Protein AF-A0A3B9UUG9-F1 (afdb_monomer_lite)

Radius of gyration: 19.96 Å; chains: 1; bounding box: 44×28×59 Å

Structure (mmCIF, N/CA/C/O backbone):
data_AF-A0A3B9UUG9-F1
#
_entry.id   AF-A0A3B9UUG9-F1
#
loop_
_atom_site.group_PDB
_atom_site.id
_atom_site.type_symbol
_atom_site.label_atom_id
_atom_site.label_alt_id
_atom_site.label_comp_id
_atom_site.label_asym_id
_atom_site.label_entity_id
_atom_site.label_seq_id
_atom_site.pdbx_PDB_ins_code
_atom_site.Cartn_x
_atom_site.Cartn_y
_atom_site.Cartn_z
_atom_site.occupancy
_atom_site.B_iso_or_equiv
_atom_site.auth_seq_id
_atom_site.auth_comp_id
_atom_site.auth_asym_id
_atom_site.auth_atom_id
_atom_site.pdbx_PDB_model_num
ATOM 1 N N . LEU A 1 1 ? -27.045 14.792 14.136 1.00 41.88 1 LEU A N 1
ATOM 2 C CA . LEU A 1 1 ? -25.857 14.839 15.018 1.00 41.88 1 LEU A CA 1
ATOM 3 C C . LEU A 1 1 ? -25.460 13.405 15.363 1.00 41.88 1 LEU A C 1
ATOM 5 O O . LEU A 1 1 ? -26.184 12.769 16.111 1.00 41.88 1 LEU A O 1
ATOM 9 N N . LYS A 1 2 ? -24.392 12.855 14.762 1.00 49.00 2 LYS A N 1
ATOM 10 C CA . LYS A 1 2 ? -23.840 11.553 15.185 1.00 49.00 2 LYS A CA 1
ATOM 11 C C . LYS A 1 2 ? -23.246 11.748 16.586 1.00 49.00 2 LYS A C 1
ATOM 13 O O . LYS A 1 2 ? -22.363 12.587 16.747 1.00 49.00 2 LYS A O 1
ATOM 18 N N . GLU A 1 3 ? -23.767 11.047 17.589 1.00 55.72 3 GLU A N 1
ATOM 19 C CA . GLU A 1 3 ? -23.245 11.094 18.959 1.00 55.72 3 GLU A CA 1
ATOM 20 C C . GLU A 1 3 ? -21.743 10.771 18.965 1.00 55.72 3 GLU A C 1
ATOM 22 O O . GLU A 1 3 ? -21.331 9.708 18.498 1.00 55.72 3 GLU A O 1
ATOM 27 N N . LYS A 1 4 ? -20.915 11.675 19.506 1.00 68.69 4 LYS A N 1
ATOM 28 C CA . LYS A 1 4 ? -19.485 11.428 19.746 1.00 68.69 4 LYS A CA 1
ATOM 29 C C . LYS A 1 4 ? -19.323 10.508 20.959 1.00 68.69 4 LYS A C 1
ATOM 31 O O . LYS A 1 4 ? -18.970 10.958 22.047 1.00 68.69 4 LYS A O 1
ATOM 36 N N . LYS A 1 5 ? -19.643 9.224 20.792 1.00 78.88 5 LYS A N 1
ATOM 37 C CA . LYS A 1 5 ? -19.400 8.214 21.828 1.00 78.88 5 LYS A CA 1
ATOM 38 C C . LYS A 1 5 ? -17.893 8.101 22.059 1.00 78.88 5 LYS A C 1
ATOM 40 O O . LYS A 1 5 ? -17.133 7.987 21.104 1.00 78.88 5 LYS A O 1
ATOM 45 N N . LYS A 1 6 ? -17.475 8.153 23.325 1.00 84.62 6 LYS A N 1
ATOM 46 C CA . LYS A 1 6 ? -16.060 8.056 23.724 1.00 84.62 6 LYS A CA 1
ATOM 47 C C . LYS A 1 6 ? -15.577 6.619 23.872 1.00 84.62 6 LYS A C 1
ATOM 49 O O . LYS A 1 6 ? -14.384 6.364 23.823 1.00 84.62 6 LYS A O 1
ATOM 54 N N . TYR A 1 7 ? -16.502 5.688 24.063 1.00 89.00 7 TYR A N 1
ATOM 55 C CA . TYR A 1 7 ? -16.217 4.272 24.228 1.00 89.00 7 TYR A CA 1
ATOM 56 C C . TYR A 1 7 ? -17.347 3.426 23.638 1.00 89.00 7 TYR A C 1
ATOM 58 O O . TYR A 1 7 ? -18.478 3.898 23.471 1.00 89.00 7 TYR A O 1
ATOM 66 N N . HIS A 1 8 ? -17.045 2.165 23.351 1.00 89.00 8 HIS A N 1
ATOM 67 C CA . HIS A 1 8 ? -18.001 1.146 22.940 1.00 89.00 8 HIS A CA 1
ATOM 68 C C . HIS A 1 8 ? -17.882 -0.072 23.859 1.00 89.00 8 HIS A C 1
ATOM 70 O O . HIS A 1 8 ? -16.777 -0.534 24.129 1.00 89.00 8 HIS A O 1
ATOM 76 N N . LYS A 1 9 ? -19.018 -0.587 24.341 1.00 91.25 9 LYS A N 1
ATOM 77 C CA . LYS A 1 9 ? -19.055 -1.822 25.130 1.00 91.25 9 LYS A CA 1
ATOM 78 C C . LYS A 1 9 ? -19.176 -3.018 24.188 1.00 91.25 9 LYS A C 1
ATOM 80 O O . LYS A 1 9 ? -20.162 -3.127 23.461 1.00 91.25 9 LYS A O 1
ATOM 85 N N . LEU A 1 10 ? -18.186 -3.898 24.216 1.00 90.38 10 LEU A N 1
ATOM 86 C CA . LEU A 1 10 ? -18.142 -5.141 23.460 1.00 90.38 10 LEU A CA 1
ATOM 87 C C . LEU A 1 10 ? -19.160 -6.158 23.997 1.00 90.38 10 LEU A C 1
ATOM 89 O O . LEU A 1 10 ? -19.612 -6.088 25.142 1.00 90.38 10 LEU A O 1
ATOM 93 N N . LYS A 1 11 ? -19.516 -7.145 23.162 1.00 89.06 11 LYS A N 1
ATOM 94 C CA . LYS A 1 11 ? -20.487 -8.201 23.515 1.00 89.06 11 LYS A CA 1
ATOM 95 C C . LYS A 1 11 ? -20.049 -9.040 24.720 1.00 89.06 11 LYS A C 1
ATOM 97 O O . LYS A 1 11 ? -20.902 -9.533 25.448 1.00 89.06 11 LYS A O 1
ATOM 102 N N . ASN A 1 12 ? -18.742 -9.190 24.923 1.00 90.56 12 ASN A N 1
ATOM 103 C CA . ASN A 1 12 ? -18.156 -9.896 26.062 1.00 90.56 12 ASN A CA 1
ATOM 104 C C . ASN A 1 12 ? -18.151 -9.062 27.361 1.00 90.56 12 ASN A C 1
ATOM 106 O O . ASN A 1 12 ? -17.823 -9.595 28.413 1.00 90.56 12 ASN A O 1
ATOM 110 N N . GLY A 1 13 ? -18.548 -7.785 27.308 1.00 91.00 13 GLY A N 1
ATOM 111 C CA . GLY A 1 13 ? -18.618 -6.892 28.463 1.00 91.00 13 GLY A CA 1
ATOM 112 C C . GLY A 1 13 ? -17.475 -5.883 28.567 1.00 91.00 13 GLY A C 1
ATOM 113 O O . GLY A 1 13 ? -17.634 -4.913 29.310 1.00 91.00 13 GLY A O 1
ATOM 114 N N . ASP A 1 14 ? -16.399 -6.066 27.799 1.00 92.31 14 ASP A N 1
ATOM 115 C CA . ASP A 1 14 ? -15.235 -5.178 27.795 1.00 92.31 14 ASP A CA 1
ATOM 116 C C . ASP A 1 14 ? -15.550 -3.825 27.149 1.00 92.31 14 ASP A C 1
ATOM 118 O O . ASP A 1 14 ? -16.520 -3.673 26.401 1.00 92.31 14 ASP A O 1
ATOM 122 N N . PHE A 1 15 ? -14.717 -2.824 27.420 1.00 89.62 15 PHE A N 1
ATOM 123 C CA . PHE A 1 15 ? -14.860 -1.480 26.870 1.00 89.62 15 PHE A CA 1
ATOM 124 C C . PHE A 1 15 ? -13.680 -1.148 25.963 1.00 89.62 15 PHE A C 1
ATOM 126 O O . PHE A 1 15 ? -12.531 -1.316 26.352 1.00 89.62 15 PHE A O 1
ATOM 133 N N . VAL A 1 16 ? -13.978 -0.622 24.777 1.00 86.50 16 VAL A N 1
ATOM 134 C CA . VAL A 1 16 ? -12.987 -0.086 23.837 1.00 86.50 16 VAL A CA 1
ATOM 135 C C . VAL A 1 16 ? -13.124 1.426 23.806 1.00 86.50 16 VAL A C 1
ATOM 137 O O . VAL A 1 16 ? -14.224 1.938 23.576 1.00 86.50 16 VAL A O 1
ATOM 140 N N . SER A 1 17 ? -12.028 2.149 24.031 1.00 88.38 17 SER A N 1
ATOM 141 C CA . SER A 1 17 ? -12.011 3.601 23.882 1.00 88.38 17 SER A CA 1
ATOM 142 C C . SER A 1 17 ? -11.986 3.971 22.400 1.00 88.38 17 SER A C 1
ATOM 144 O O . SER A 1 17 ? -11.117 3.552 21.643 1.00 88.38 17 SER A O 1
ATOM 146 N N . LEU A 1 18 ? -12.942 4.796 21.978 1.00 85.81 18 LEU A N 1
ATOM 147 C CA . LEU A 1 18 ? -13.015 5.317 20.611 1.00 85.81 18 LEU A CA 1
ATOM 148 C C . LEU A 1 18 ? -12.105 6.540 20.407 1.00 85.81 18 LEU A C 1
ATOM 150 O O . LEU A 1 18 ? -12.000 7.078 19.304 1.00 85.81 18 LEU A O 1
ATOM 154 N N . GLU A 1 19 ? -11.466 7.014 21.479 1.00 85.50 19 GLU A N 1
ATOM 155 C CA . GLU A 1 19 ? -10.566 8.164 21.443 1.00 85.50 19 GLU A CA 1
ATOM 156 C C . GLU A 1 19 ? -9.097 7.769 21.221 1.00 85.50 19 GLU A C 1
ATOM 158 O O . GLU A 1 19 ? -8.297 8.655 20.896 1.00 85.50 19 GLU A O 1
ATOM 163 N N . GLU A 1 20 ? -8.777 6.472 21.326 1.00 84.00 20 GLU A N 1
ATOM 16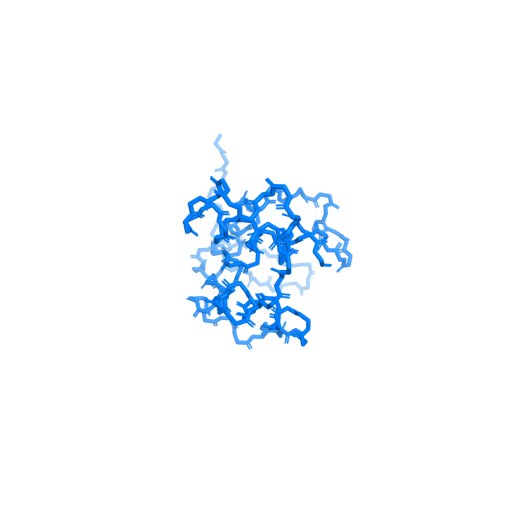4 C CA . GLU A 1 20 ? -7.442 5.902 21.111 1.00 84.00 20 GLU A CA 1
ATOM 165 C C . GLU A 1 20 ? -6.876 6.260 19.734 1.00 84.00 20 GLU A C 1
ATOM 167 O O . GLU A 1 20 ? -7.573 6.272 18.712 1.00 84.00 20 GLU A O 1
ATOM 172 N N . LYS A 1 21 ? -5.583 6.593 19.712 1.00 83.19 21 LYS A N 1
ATOM 173 C CA . LYS A 1 21 ? -4.897 7.055 18.501 1.00 83.19 21 LYS A CA 1
ATOM 174 C C . LYS A 1 21 ? -4.741 5.909 17.506 1.00 83.19 21 LYS A C 1
ATOM 176 O O . LYS A 1 21 ? -4.905 6.102 16.308 1.00 83.19 21 LYS A O 1
ATOM 181 N N . GLU A 1 22 ? -4.478 4.720 18.019 1.00 82.31 22 GLU A N 1
ATOM 182 C CA . GLU A 1 22 ? -4.312 3.470 17.295 1.00 82.31 22 GLU A CA 1
ATOM 183 C C . GLU A 1 22 ? -5.587 3.139 16.516 1.00 82.31 22 GLU A C 1
ATOM 185 O O . GLU A 1 22 ? -5.532 2.902 15.310 1.00 82.31 22 GLU A O 1
ATOM 190 N N . LEU A 1 23 ? -6.752 3.237 17.167 1.00 84.50 23 LEU A N 1
ATOM 191 C CA . LEU A 1 23 ? -8.040 3.000 16.519 1.00 84.50 23 LEU A CA 1
ATOM 192 C C . LEU A 1 23 ? -8.338 4.039 15.429 1.00 84.50 23 LEU A C 1
ATOM 194 O O . LEU A 1 23 ? -8.828 3.687 14.356 1.00 84.50 23 LEU A O 1
ATOM 198 N N . LYS A 1 24 ? -8.005 5.314 15.667 1.00 85.94 24 LYS A N 1
ATOM 199 C CA . LYS A 1 24 ? -8.137 6.371 14.649 1.00 85.94 24 LYS A CA 1
ATOM 200 C C . LYS A 1 24 ? -7.221 6.133 13.449 1.00 85.94 24 LYS A C 1
ATOM 202 O O . LYS A 1 24 ? -7.636 6.381 12.317 1.00 85.94 24 LYS A O 1
ATOM 207 N N . ASN A 1 25 ? -6.006 5.639 13.676 1.00 85.75 25 ASN A N 1
ATOM 208 C CA . ASN A 1 25 ? -5.084 5.282 12.600 1.00 85.75 25 ASN A CA 1
ATOM 209 C C . ASN A 1 25 ? -5.653 4.139 11.750 1.00 85.75 25 ASN A C 1
ATOM 211 O O . ASN A 1 25 ? -5.694 4.257 10.529 1.00 85.75 25 ASN A O 1
ATOM 215 N N . VAL A 1 26 ? -6.166 3.075 12.380 1.00 87.06 26 VAL A N 1
ATOM 216 C CA . VAL A 1 26 ? -6.813 1.960 11.664 1.00 87.06 26 VAL A CA 1
ATOM 217 C C . VAL A 1 26 ? -8.025 2.441 10.864 1.00 87.06 26 VAL A C 1
ATOM 219 O O . VAL A 1 26 ? -8.154 2.091 9.694 1.00 87.06 26 VAL A O 1
ATOM 222 N N . ALA A 1 27 ? -8.876 3.291 11.447 1.00 88.75 27 ALA A N 1
ATOM 223 C CA . ALA A 1 27 ? -10.009 3.883 10.734 1.00 88.75 27 ALA A CA 1
ATOM 224 C C . ALA A 1 27 ? -9.557 4.684 9.500 1.00 88.75 27 ALA A C 1
ATOM 226 O O . ALA A 1 27 ? -10.136 4.547 8.429 1.00 88.75 27 ALA A O 1
ATOM 227 N N . SER A 1 28 ? -8.468 5.446 9.624 1.00 89.56 28 SER A N 1
ATOM 228 C CA . SER A 1 28 ? -7.924 6.246 8.520 1.00 89.56 28 SER A CA 1
ATOM 229 C C . SER A 1 28 ? -7.374 5.374 7.385 1.00 89.56 28 SER A C 1
ATOM 231 O O . SER A 1 28 ? -7.511 5.730 6.217 1.00 89.56 28 SER A O 1
ATOM 233 N N . ILE A 1 29 ? -6.785 4.218 7.715 1.00 90.88 29 ILE A N 1
ATOM 234 C CA . ILE A 1 29 ? -6.336 3.218 6.734 1.00 90.88 29 ILE A CA 1
ATOM 235 C C . ILE A 1 29 ? -7.538 2.600 6.009 1.00 90.88 29 ILE A C 1
ATOM 237 O O . ILE A 1 29 ? -7.510 2.478 4.787 1.00 90.88 29 ILE A O 1
ATOM 241 N N . ILE A 1 30 ? -8.593 2.229 6.743 1.00 92.31 30 ILE A N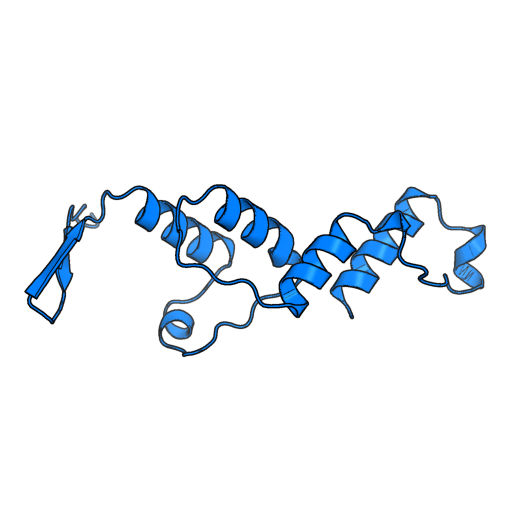 1
ATOM 242 C CA . ILE A 1 30 ? -9.836 1.681 6.172 1.00 92.31 30 ILE A CA 1
ATOM 243 C C . ILE A 1 30 ? -10.461 2.683 5.195 1.00 92.31 30 ILE A C 1
ATOM 245 O O . ILE A 1 30 ? -10.790 2.302 4.070 1.00 92.31 30 ILE A O 1
ATOM 249 N N . ASP A 1 31 ? -10.549 3.953 5.598 1.00 92.25 31 ASP A N 1
ATOM 250 C CA . ASP A 1 31 ? -11.095 5.036 4.780 1.00 92.25 31 ASP A CA 1
ATOM 251 C C . ASP A 1 31 ? -10.240 5.289 3.525 1.00 92.25 31 ASP A C 1
ATOM 253 O O . ASP A 1 31 ? -10.775 5.387 2.422 1.00 92.25 31 ASP A O 1
ATOM 257 N N . TYR A 1 32 ? -8.909 5.358 3.658 1.00 92.44 32 TYR A N 1
ATOM 258 C CA . TYR A 1 32 ? -8.001 5.578 2.522 1.00 92.44 32 TYR A CA 1
ATOM 259 C C . TYR A 1 32 ? -8.073 4.452 1.483 1.00 92.44 32 TYR A C 1
ATOM 261 O O . TYR A 1 32 ? -8.001 4.700 0.280 1.00 92.44 32 TYR A O 1
ATOM 269 N N . LEU A 1 33 ? -8.204 3.210 1.948 1.00 93.31 33 LEU A N 1
ATOM 270 C CA . LEU A 1 33 ? -8.262 2.027 1.092 1.00 93.31 33 LEU A CA 1
ATOM 271 C C . LEU A 1 33 ? -9.660 1.767 0.508 1.00 93.31 33 LEU A C 1
ATOM 273 O O . LEU A 1 33 ? -9.819 0.782 -0.214 1.00 93.31 33 LEU A O 1
ATOM 277 N N . ASP A 1 34 ? -10.646 2.619 0.816 1.00 93.19 34 ASP A N 1
ATOM 278 C CA . ASP A 1 34 ? -12.057 2.466 0.433 1.00 93.19 34 ASP A CA 1
ATOM 279 C C . ASP A 1 34 ? -12.606 1.067 0.779 1.00 93.19 34 ASP A C 1
ATOM 281 O O . ASP A 1 34 ? -13.315 0.414 0.005 1.00 93.19 34 ASP A O 1
ATOM 285 N N . ILE A 1 35 ? -12.226 0.557 1.956 1.00 94.69 35 ILE A N 1
ATOM 286 C CA . ILE A 1 35 ? -12.679 -0.751 2.429 1.00 94.69 35 ILE A CA 1
ATOM 287 C C . ILE A 1 35 ? -14.114 -0.607 2.928 1.00 94.69 35 ILE A C 1
ATOM 289 O O . ILE A 1 35 ? -14.391 0.051 3.927 1.00 94.69 35 ILE A O 1
ATOM 293 N N . LYS A 1 36 ? -15.044 -1.288 2.259 1.00 92.69 36 LYS A N 1
ATOM 294 C CA . LYS A 1 36 ? -16.461 -1.266 2.636 1.00 92.69 36 LYS A CA 1
ATOM 295 C C . LYS A 1 36 ? -16.699 -2.076 3.908 1.00 92.69 36 LYS A C 1
ATOM 297 O O . LYS A 1 36 ? -16.124 -3.150 4.071 1.00 92.69 36 LYS A O 1
ATOM 302 N N . ASP A 1 37 ? -17.690 -1.682 4.708 1.00 90.81 37 ASP A N 1
ATOM 303 C CA . ASP A 1 37 ? -18.129 -2.432 5.902 1.00 90.81 37 ASP A CA 1
ATOM 304 C C . ASP A 1 37 ? -18.415 -3.917 5.606 1.00 90.81 37 ASP A C 1
ATOM 306 O O . ASP A 1 37 ? -18.097 -4.812 6.387 1.00 90.81 37 ASP A O 1
ATOM 310 N N . SER A 1 38 ? -18.975 -4.206 4.426 1.00 91.81 38 SER A N 1
ATOM 311 C CA . SER A 1 38 ? -19.229 -5.581 3.966 1.00 91.81 38 SER A CA 1
ATOM 312 C C . SER A 1 38 ? -17.960 -6.431 3.785 1.00 91.81 38 SER A C 1
ATOM 314 O O . SER A 1 38 ? -18.035 -7.656 3.852 1.00 91.81 38 SER A O 1
ATOM 316 N N . GLN A 1 39 ? -16.803 -5.805 3.552 1.00 93.31 39 GLN A N 1
ATOM 317 C CA . GLN A 1 39 ? -15.507 -6.473 3.422 1.00 93.31 39 GLN A CA 1
ATOM 318 C C . GLN A 1 39 ? -14.854 -6.715 4.784 1.00 93.31 39 GLN A C 1
ATOM 320 O O . GLN A 1 39 ? -14.175 -7.724 4.925 1.00 93.31 39 GLN A O 1
ATOM 325 N N . LEU A 1 40 ? -15.106 -5.867 5.789 1.00 90.44 40 LEU A N 1
ATOM 326 C CA . LEU A 1 40 ? -14.575 -6.042 7.151 1.00 90.44 40 LEU A CA 1
ATOM 327 C C . LEU A 1 40 ? -15.094 -7.312 7.841 1.00 90.44 40 LEU A C 1
ATOM 329 O O . LEU A 1 40 ? -14.443 -7.840 8.733 1.00 90.44 40 LEU A O 1
ATOM 333 N N . ASN A 1 41 ? -16.255 -7.819 7.416 1.00 89.94 41 ASN A N 1
ATOM 334 C CA . ASN A 1 41 ? -16.813 -9.080 7.915 1.00 89.94 41 ASN A CA 1
ATOM 335 C C . ASN A 1 41 ? -16.220 -10.325 7.231 1.00 89.94 41 ASN A C 1
ATOM 337 O O . ASN A 1 41 ? -16.602 -11.445 7.570 1.00 89.94 41 ASN A O 1
ATOM 341 N N . LYS A 1 42 ? -15.348 -10.155 6.231 1.00 92.69 42 LYS A N 1
ATOM 342 C CA . LYS A 1 42 ? -14.683 -11.266 5.546 1.00 92.69 42 LYS A CA 1
ATOM 343 C C . LYS A 1 42 ? -13.385 -11.610 6.259 1.00 92.69 42 LYS A C 1
ATOM 345 O O . LYS A 1 42 ? -12.726 -10.742 6.814 1.00 92.69 42 LYS A O 1
ATOM 350 N N . GLU A 1 43 ? -12.989 -12.873 6.156 1.00 92.44 43 GLU A N 1
ATOM 351 C CA . GLU A 1 43 ? -11.697 -13.346 6.663 1.00 92.44 43 GLU A CA 1
ATOM 352 C C . GLU A 1 43 ? -10.518 -12.636 5.981 1.00 92.44 43 GLU A C 1
ATOM 354 O O . GLU A 1 43 ? -9.526 -12.319 6.626 1.00 92.44 43 GLU A O 1
ATOM 359 N N . ASN A 1 44 ? -10.649 -12.343 4.682 1.00 92.56 44 ASN A N 1
ATOM 360 C CA . ASN A 1 44 ? -9.603 -11.718 3.881 1.00 92.56 44 ASN A CA 1
ATOM 361 C C . ASN A 1 44 ? -10.138 -10.515 3.095 1.00 92.56 44 ASN A C 1
ATOM 363 O O . ASN A 1 44 ? -11.221 -10.565 2.500 1.00 92.56 44 ASN A O 1
ATOM 367 N N . ILE A 1 45 ? -9.328 -9.456 3.031 1.00 93.38 45 ILE A N 1
ATOM 368 C CA . ILE A 1 45 ? -9.576 -8.262 2.219 1.00 93.38 45 ILE A CA 1
ATOM 369 C C . ILE A 1 45 ? -8.540 -8.230 1.098 1.00 93.38 45 ILE A C 1
ATOM 371 O O . ILE A 1 45 ? -7.337 -8.196 1.344 1.00 93.38 45 ILE A O 1
ATOM 375 N N . ILE A 1 46 ? -9.016 -8.242 -0.146 1.00 92.25 46 ILE A N 1
ATOM 376 C CA . ILE A 1 46 ? -8.160 -8.145 -1.330 1.00 92.25 46 ILE A CA 1
ATOM 377 C C . ILE A 1 46 ? -7.959 -6.667 -1.655 1.00 92.25 46 ILE A C 1
ATOM 379 O O . ILE A 1 46 ? -8.931 -5.936 -1.848 1.00 92.25 46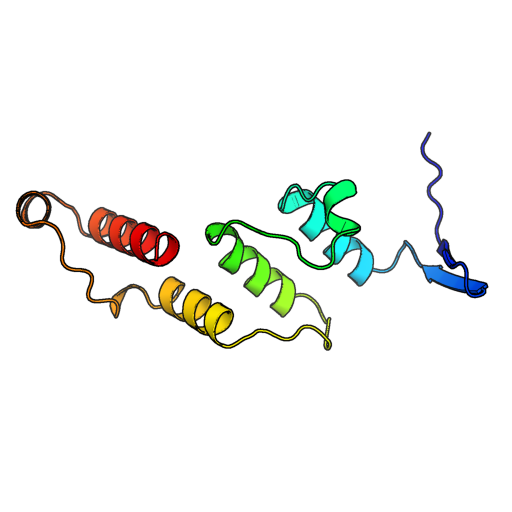 ILE A O 1
ATOM 383 N N . LEU A 1 47 ? -6.697 -6.250 -1.732 1.00 92.12 47 LEU A N 1
ATOM 384 C CA . LEU A 1 47 ? -6.290 -4.880 -2.024 1.00 92.12 47 LEU A CA 1
ATOM 385 C C . LEU A 1 47 ? -5.378 -4.848 -3.248 1.00 92.12 47 LEU A C 1
ATOM 387 O O . LEU A 1 47 ? -4.604 -5.773 -3.497 1.00 92.12 47 LEU A O 1
ATOM 391 N N . SER A 1 48 ? -5.434 -3.749 -3.992 1.00 91.56 48 SER A N 1
ATOM 392 C CA . SER A 1 48 ? -4.525 -3.513 -5.109 1.00 91.56 48 SER A CA 1
ATOM 393 C C . SER A 1 48 ? -3.086 -3.311 -4.624 1.00 91.56 48 SER A C 1
ATOM 395 O O . SER A 1 48 ? -2.841 -2.545 -3.690 1.00 91.56 48 SER A O 1
ATOM 397 N N . LYS A 1 49 ? -2.116 -3.936 -5.306 1.00 90.06 49 LYS A N 1
ATOM 398 C CA . LYS A 1 49 ? -0.686 -3.917 -4.937 1.00 90.06 49 LYS A CA 1
ATOM 399 C C . LYS A 1 49 ? -0.080 -2.512 -4.829 1.00 90.06 49 LYS A C 1
ATOM 401 O O . LYS A 1 49 ? 0.840 -2.317 -4.044 1.00 90.06 49 LYS A O 1
ATOM 406 N N . TYR A 1 50 ? -0.601 -1.517 -5.552 1.00 88.88 50 TYR A N 1
ATOM 407 C CA . TYR A 1 50 ? -0.097 -0.139 -5.465 1.00 88.88 50 TYR A CA 1
ATOM 408 C C . TYR A 1 50 ? -0.273 0.487 -4.068 1.00 88.88 50 TYR A C 1
ATOM 410 O O . TYR A 1 50 ? 0.456 1.411 -3.722 1.00 88.88 50 TYR A O 1
ATOM 418 N N . ASN A 1 51 ? -1.183 -0.042 -3.239 1.00 92.44 51 ASN A N 1
ATOM 419 C CA . ASN A 1 51 ? -1.365 0.387 -1.849 1.00 92.44 51 ASN A CA 1
ATOM 420 C C . ASN A 1 51 ? -0.268 -0.134 -0.904 1.00 92.44 51 ASN A C 1
ATOM 422 O O . ASN A 1 51 ? -0.242 0.245 0.266 1.00 92.44 51 ASN A O 1
ATOM 426 N N . ALA A 1 52 ? 0.631 -1.006 -1.374 1.00 91.56 52 ALA A N 1
ATOM 427 C CA . ALA A 1 52 ? 1.620 -1.665 -0.525 1.00 91.56 52 ALA A CA 1
ATOM 428 C C . ALA A 1 52 ? 2.549 -0.669 0.184 1.00 91.56 52 ALA A C 1
ATOM 430 O O . ALA A 1 52 ? 2.781 -0.816 1.381 1.00 91.56 52 ALA A O 1
ATOM 431 N N . LEU A 1 53 ? 3.035 0.369 -0.511 1.00 90.69 53 LEU A N 1
ATOM 432 C CA . LEU A 1 53 ? 3.892 1.392 0.105 1.00 90.69 53 LEU A CA 1
ATOM 433 C C . LEU A 1 53 ? 3.164 2.167 1.203 1.00 90.69 53 LEU A C 1
ATOM 435 O O . LEU A 1 53 ? 3.705 2.320 2.294 1.00 90.69 53 LEU A O 1
ATOM 439 N N . TYR A 1 54 ? 1.929 2.595 0.931 1.00 91.94 54 TYR A N 1
ATOM 440 C CA . TYR A 1 54 ? 1.098 3.282 1.918 1.00 91.94 54 TYR A CA 1
ATOM 441 C C . TYR A 1 54 ? 0.905 2.416 3.169 1.00 91.94 54 TYR A C 1
ATOM 443 O O . TYR A 1 54 ? 1.087 2.890 4.290 1.00 91.94 54 TYR A O 1
ATOM 451 N N . LEU A 1 55 ? 0.592 1.131 2.988 1.00 92.06 55 LEU A N 1
ATOM 452 C CA . LEU A 1 55 ? 0.461 0.185 4.092 1.00 92.06 55 LEU A CA 1
ATOM 453 C C . LEU A 1 55 ? 1.778 -0.001 4.856 1.00 92.06 55 LEU A C 1
ATOM 455 O O . LEU A 1 55 ? 1.764 0.043 6.081 1.00 92.06 55 LEU A O 1
ATOM 459 N N . ASP A 1 56 ? 2.914 -0.168 4.171 1.00 91.81 56 ASP A N 1
ATOM 460 C CA . ASP A 1 56 ? 4.228 -0.319 4.818 1.00 91.81 56 ASP A CA 1
ATOM 461 C C . ASP A 1 56 ? 4.596 0.907 5.664 1.00 91.81 56 ASP A C 1
ATOM 463 O O . ASP A 1 56 ? 5.106 0.756 6.773 1.00 91.81 56 ASP A O 1
ATOM 467 N N . GLU A 1 57 ? 4.314 2.114 5.171 1.00 90.44 57 GLU A N 1
ATOM 468 C CA . GLU A 1 57 ? 4.544 3.357 5.911 1.00 90.44 57 GLU A CA 1
ATOM 469 C C . GLU A 1 57 ? 3.633 3.472 7.133 1.00 90.44 57 GLU A C 1
ATOM 471 O O . GLU A 1 57 ? 4.121 3.740 8.231 1.00 90.44 57 GLU A O 1
ATOM 476 N N . ASN A 1 58 ? 2.333 3.206 6.975 1.00 89.56 58 ASN A N 1
ATOM 477 C CA . ASN A 1 58 ? 1.385 3.259 8.086 1.00 89.56 58 ASN A CA 1
ATOM 478 C C . ASN A 1 58 ? 1.704 2.213 9.153 1.00 89.56 58 ASN A C 1
ATOM 480 O O . ASN A 1 58 ? 1.691 2.544 10.333 1.00 89.56 58 ASN A O 1
ATOM 484 N N . ILE A 1 59 ? 2.055 0.984 8.761 1.00 87.44 59 ILE A N 1
ATOM 485 C CA . ILE A 1 59 ? 2.449 -0.075 9.699 1.00 87.44 59 ILE A CA 1
ATOM 486 C C . ILE A 1 59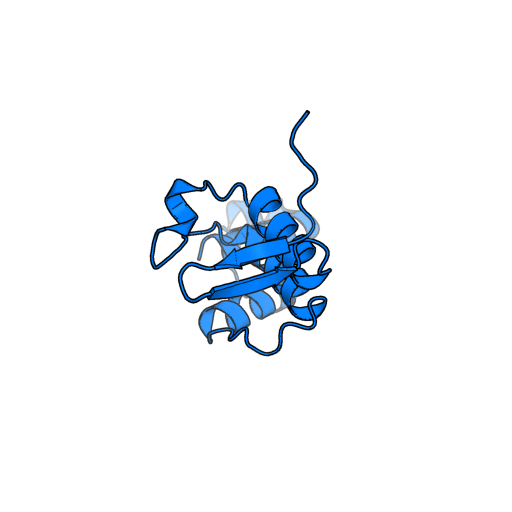 ? 3.689 0.353 10.488 1.00 87.44 59 ILE A C 1
ATOM 488 O O . ILE A 1 59 ? 3.704 0.218 11.705 1.00 87.44 59 ILE A O 1
ATOM 492 N N . LYS A 1 60 ? 4.706 0.920 9.826 1.00 86.31 60 LYS A N 1
ATOM 493 C CA . LYS A 1 60 ? 5.931 1.401 10.491 1.00 86.31 60 LYS A CA 1
ATOM 494 C C . LYS A 1 60 ? 5.701 2.575 11.436 1.00 86.31 60 LYS A C 1
ATOM 496 O O . LYS A 1 60 ? 6.421 2.704 12.418 1.00 86.31 60 LYS A O 1
ATOM 501 N N . GLN A 1 61 ? 4.764 3.459 11.102 1.00 83.94 61 GLN A N 1
ATOM 502 C CA . GLN A 1 61 ? 4.412 4.615 11.931 1.00 83.94 61 GLN A CA 1
ATOM 503 C C . GLN A 1 61 ? 3.436 4.253 13.051 1.00 83.94 61 GLN A C 1
ATOM 505 O O . GLN A 1 61 ? 3.339 4.961 14.055 1.00 83.94 61 GLN A O 1
ATOM 510 N N . SER A 1 62 ? 2.687 3.170 12.873 1.00 74.00 62 SER A N 1
ATOM 511 C CA . SER A 1 62 ? 1.818 2.624 13.894 1.00 74.00 62 SER A CA 1
ATOM 512 C C . SER A 1 62 ? 2.662 1.862 14.917 1.00 74.00 62 SER A C 1
ATOM 514 O O . SER A 1 62 ? 3.461 1.007 14.553 1.00 74.00 62 SER A O 1
ATOM 516 N N . ASN A 1 63 ? 2.464 2.118 16.210 1.00 71.06 63 ASN A N 1
ATOM 517 C CA . ASN A 1 63 ? 3.052 1.297 17.278 1.00 71.06 63 ASN A CA 1
ATOM 518 C C . ASN A 1 63 ? 2.284 -0.033 17.445 1.00 71.06 63 ASN A C 1
ATOM 520 O O . ASN A 1 63 ? 2.052 -0.493 18.559 1.00 71.06 63 ASN A O 1
ATOM 524 N N . ILE A 1 64 ? 1.812 -0.621 16.344 1.00 73.25 64 ILE A N 1
ATOM 525 C CA . ILE A 1 64 ? 1.025 -1.850 16.364 1.00 73.25 64 ILE A CA 1
ATOM 526 C C . ILE A 1 64 ? 1.996 -3.029 16.273 1.00 73.25 64 ILE A C 1
ATOM 528 O O . ILE A 1 64 ? 2.414 -3.428 15.189 1.00 73.25 64 ILE A O 1
ATOM 532 N N . GLU A 1 65 ? 2.359 -3.588 17.425 1.00 71.06 65 GLU A N 1
ATOM 533 C CA . GLU A 1 65 ? 3.368 -4.656 17.522 1.00 71.06 65 GLU A CA 1
ATOM 534 C C . GLU A 1 65 ? 2.916 -5.996 16.916 1.00 71.06 65 GLU A C 1
ATOM 536 O O . GLU A 1 65 ? 3.746 -6.834 16.576 1.00 71.06 65 GLU A O 1
ATOM 541 N N . PHE A 1 66 ? 1.609 -6.203 16.745 1.00 79.56 66 PHE A N 1
ATOM 542 C CA . PHE A 1 66 ? 1.023 -7.488 16.348 1.00 79.56 66 PHE A CA 1
ATOM 543 C C . PHE A 1 66 ? 0.792 -7.656 14.834 1.00 7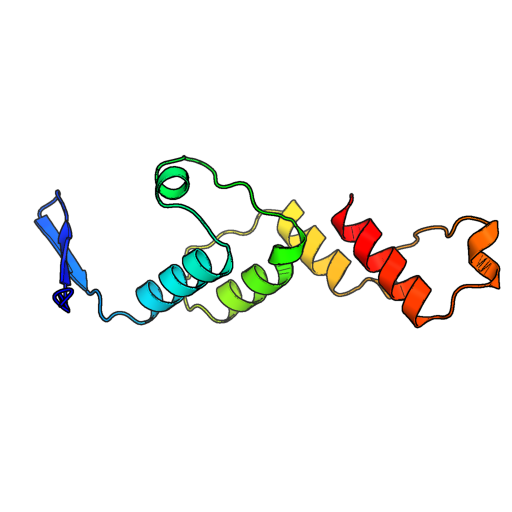9.56 66 PHE A C 1
ATOM 545 O O . PHE A 1 66 ? 0.105 -8.591 14.423 1.00 79.56 66 PHE A O 1
ATOM 552 N N . ILE A 1 67 ? 1.323 -6.767 13.985 1.00 86.44 67 ILE A N 1
ATOM 553 C CA . ILE A 1 67 ? 1.192 -6.902 12.524 1.00 86.44 67 ILE A CA 1
ATOM 554 C C . ILE A 1 67 ? 2.352 -7.720 11.955 1.00 86.44 67 ILE A C 1
ATOM 556 O O . ILE A 1 67 ? 3.502 -7.276 11.918 1.00 86.44 67 ILE A O 1
ATOM 560 N N . GLU A 1 68 ? 2.028 -8.886 11.404 1.00 89.31 68 GLU A N 1
ATOM 561 C CA . GLU A 1 68 ? 2.981 -9.727 10.686 1.00 89.31 68 GLU A CA 1
ATOM 562 C C . GLU A 1 68 ? 2.943 -9.470 9.174 1.00 89.31 68 GLU A C 1
ATOM 564 O O . GLU A 1 68 ? 1.884 -9.368 8.554 1.00 89.31 68 GLU A O 1
ATOM 569 N N . ARG A 1 69 ? 4.127 -9.389 8.553 1.00 90.94 69 ARG A N 1
ATOM 570 C CA . ARG A 1 69 ? 4.289 -9.251 7.098 1.00 90.94 69 ARG A CA 1
ATOM 571 C C . ARG A 1 69 ? 4.866 -10.538 6.530 1.00 90.94 69 ARG A C 1
ATOM 573 O O . ARG A 1 69 ? 5.984 -10.933 6.879 1.00 90.94 69 ARG A O 1
ATOM 580 N N . ASN A 1 70 ? 4.130 -11.169 5.621 1.00 93.94 70 ASN A N 1
ATOM 581 C CA . ASN A 1 70 ? 4.603 -12.377 4.954 1.00 93.94 70 ASN A CA 1
ATOM 582 C C . ASN A 1 70 ? 5.825 -12.087 4.050 1.00 93.94 70 ASN A C 1
ATOM 584 O O . ASN A 1 70 ? 6.292 -10.949 3.916 1.00 93.94 70 ASN A O 1
ATOM 588 N N . LYS A 1 71 ? 6.416 -13.145 3.489 1.00 94.50 71 LYS A N 1
ATOM 589 C CA . LYS A 1 71 ? 7.598 -13.027 2.624 1.00 94.50 71 LYS A CA 1
ATOM 590 C C . LYS A 1 71 ? 7.288 -12.212 1.363 1.00 94.50 71 LYS A C 1
ATOM 592 O O . LYS A 1 71 ? 8.002 -11.252 1.093 1.00 94.50 71 LYS A O 1
ATOM 597 N N . ASP A 1 72 ? 6.199 -12.540 0.676 1.00 91.94 72 ASP A N 1
ATOM 598 C CA . ASP A 1 72 ? 5.836 -11.937 -0.611 1.00 91.94 72 ASP A CA 1
ATOM 599 C C . ASP A 1 72 ? 5.575 -10.429 -0.497 1.00 91.94 72 ASP A C 1
ATOM 601 O O . ASP A 1 72 ? 5.991 -9.653 -1.353 1.00 91.94 72 ASP A O 1
ATOM 605 N N . PHE A 1 73 ? 4.950 -9.977 0.595 1.00 92.88 73 PHE A N 1
ATOM 606 C CA . PHE A 1 73 ? 4.757 -8.553 0.862 1.00 92.88 73 PHE A CA 1
ATOM 607 C C . PHE A 1 73 ? 6.094 -7.837 1.069 1.00 92.88 73 PHE A C 1
ATOM 609 O O . PHE A 1 73 ? 6.312 -6.759 0.522 1.00 92.88 73 PHE A O 1
ATOM 616 N N . ARG A 1 74 ? 7.015 -8.425 1.843 1.00 91.88 74 ARG A N 1
ATOM 617 C CA . ARG A 1 74 ? 8.348 -7.838 2.061 1.00 91.88 74 ARG A CA 1
ATOM 618 C C . ARG A 1 74 ? 9.141 -7.756 0.761 1.00 91.88 74 ARG A C 1
ATOM 620 O O . ARG A 1 74 ? 9.771 -6.735 0.508 1.00 91.88 74 ARG A O 1
ATOM 627 N N . GLU A 1 75 ? 9.067 -8.797 -0.060 1.00 91.19 75 GLU A N 1
ATOM 628 C CA . GLU A 1 75 ? 9.689 -8.826 -1.381 1.00 91.19 75 GLU A CA 1
ATOM 629 C C . GLU A 1 75 ? 9.095 -7.755 -2.302 1.00 91.19 75 GLU A C 1
ATOM 631 O O . GLU A 1 75 ? 9.847 -6.993 -2.899 1.00 91.19 75 GLU A O 1
ATOM 636 N N . LEU A 1 76 ? 7.768 -7.596 -2.329 1.00 90.56 76 LEU A N 1
ATOM 637 C CA . LEU A 1 76 ? 7.105 -6.519 -3.068 1.00 90.56 76 LEU A CA 1
ATOM 638 C C . LEU A 1 76 ? 7.607 -5.132 -2.634 1.00 90.56 76 LEU A C 1
ATOM 640 O O . LEU A 1 76 ? 7.941 -4.308 -3.481 1.00 90.56 76 LEU A O 1
ATOM 644 N N . ILE A 1 77 ? 7.689 -4.866 -1.327 1.00 91.88 77 ILE A N 1
ATOM 645 C CA . ILE A 1 77 ? 8.180 -3.578 -0.813 1.00 91.88 77 ILE A CA 1
ATOM 646 C C . ILE A 1 77 ? 9.635 -3.331 -1.214 1.00 91.88 77 ILE A C 1
ATOM 648 O O . ILE A 1 77 ? 9.963 -2.215 -1.620 1.00 91.88 77 ILE A O 1
ATOM 652 N N . ASN A 1 78 ? 10.493 -4.346 -1.115 1.00 89.38 78 ASN A N 1
ATOM 653 C CA . ASN A 1 78 ? 11.893 -4.239 -1.519 1.00 89.38 78 ASN A CA 1
ATOM 654 C C . ASN A 1 78 ? 12.000 -3.982 -3.025 1.00 89.38 78 ASN A C 1
ATOM 656 O O . ASN A 1 78 ? 12.631 -3.015 -3.434 1.00 89.38 78 ASN A O 1
ATOM 660 N N . ASN A 1 79 ? 11.279 -4.752 -3.839 1.00 87.31 79 ASN A N 1
ATOM 661 C CA . ASN A 1 79 ? 11.251 -4.599 -5.291 1.00 87.31 79 ASN A CA 1
ATOM 662 C C . ASN A 1 79 ? 10.757 -3.216 -5.726 1.00 87.31 79 ASN A C 1
ATOM 664 O O . ASN A 1 79 ? 11.229 -2.701 -6.733 1.00 87.31 79 ASN A O 1
ATOM 668 N N . ILE A 1 80 ? 9.819 -2.600 -4.994 1.00 86.12 80 ILE A N 1
ATOM 669 C CA . ILE A 1 80 ? 9.346 -1.236 -5.277 1.00 86.12 80 ILE A CA 1
ATOM 670 C C . ILE A 1 80 ? 10.375 -0.175 -4.847 1.00 86.12 80 ILE A C 1
ATOM 672 O O . ILE A 1 80 ? 10.496 0.862 -5.503 1.00 86.12 80 ILE A O 1
ATOM 676 N N . LYS A 1 81 ? 11.110 -0.397 -3.751 1.00 83.81 81 LYS A N 1
ATOM 677 C CA . LYS A 1 81 ? 12.118 0.553 -3.245 1.00 83.81 81 LYS A CA 1
ATOM 678 C C . LYS A 1 81 ? 13.420 0.506 -4.045 1.00 83.81 81 LYS A C 1
ATOM 680 O O . LYS A 1 81 ? 13.977 1.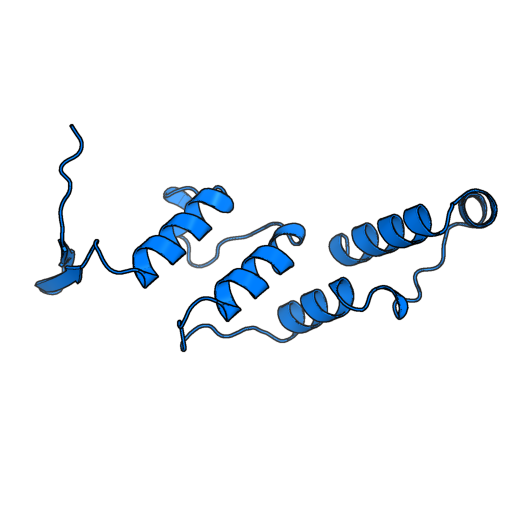562 -4.338 1.00 83.81 81 LYS A O 1
ATOM 685 N N . ASP A 1 82 ? 13.815 -0.680 -4.494 1.00 82.19 82 ASP A N 1
ATOM 686 C CA . ASP A 1 82 ? 15.086 -0.952 -5.170 1.00 82.19 82 ASP A CA 1
ATOM 687 C C . ASP A 1 82 ? 14.894 -1.320 -6.654 1.00 82.19 82 ASP A C 1
ATOM 689 O O . ASP A 1 82 ? 15.548 -2.191 -7.220 1.00 82.19 82 ASP A O 1
ATOM 693 N N . ILE A 1 83 ? 14.018 -0.582 -7.345 1.00 72.31 83 ILE A N 1
ATOM 694 C CA . ILE A 1 83 ? 13.659 -0.796 -8.765 1.00 72.31 83 ILE A CA 1
ATOM 695 C C . ILE A 1 83 ? 14.848 -0.776 -9.731 1.00 72.31 83 ILE A C 1
ATOM 697 O O . ILE A 1 83 ? 14.766 -1.306 -10.842 1.00 72.31 83 ILE A O 1
ATOM 701 N N . LYS A 1 84 ? 15.957 -0.142 -9.340 1.00 62.06 84 LYS A N 1
ATOM 702 C CA . LYS A 1 84 ? 17.157 -0.065 -10.179 1.00 62.06 84 LYS A CA 1
ATOM 703 C C . LYS A 1 84 ? 17.784 -1.438 -10.427 1.00 62.06 84 LYS A C 1
ATOM 705 O O . LYS A 1 84 ? 18.380 -1.601 -11.486 1.00 62.06 84 LYS A O 1
ATOM 710 N N . GLU A 1 85 ? 17.605 -2.391 -9.513 1.00 60.59 85 GLU A N 1
ATOM 711 C CA . GLU A 1 85 ? 18.189 -3.737 -9.592 1.00 60.59 85 GLU A CA 1
ATOM 712 C C . GLU A 1 85 ? 17.299 -4.745 -10.339 1.00 60.59 85 GLU A C 1
ATOM 714 O O . GLU A 1 85 ? 17.733 -5.855 -10.631 1.00 60.59 85 GLU A O 1
ATOM 719 N N . LEU A 1 86 ? 16.062 -4.372 -10.693 1.00 66.31 86 LEU A N 1
ATOM 720 C CA . LEU A 1 86 ? 15.166 -5.245 -11.451 1.00 66.31 86 LEU A CA 1
ATOM 721 C C . LEU A 1 86 ? 15.495 -5.196 -12.949 1.00 66.31 86 LEU A C 1
ATOM 723 O O . LEU A 1 86 ? 15.267 -4.181 -13.626 1.00 66.31 86 LEU A O 1
ATOM 727 N N . ASP A 1 87 ? 15.978 -6.318 -13.479 1.00 66.81 87 ASP A N 1
ATOM 728 C CA . ASP A 1 87 ? 16.267 -6.532 -14.900 1.00 66.81 87 ASP A CA 1
ATOM 729 C C . ASP A 1 87 ? 14.990 -6.840 -15.693 1.00 66.81 87 ASP A C 1
ATOM 731 O O . ASP A 1 87 ? 14.756 -7.942 -16.184 1.00 66.81 87 ASP A O 1
ATOM 735 N N . TYR A 1 88 ? 14.120 -5.838 -15.828 1.00 76.44 88 TYR A N 1
ATOM 736 C CA . TYR A 1 88 ? 13.064 -5.891 -16.836 1.00 76.44 88 TYR A CA 1
ATOM 737 C C . TYR A 1 88 ? 13.619 -5.455 -18.188 1.00 76.44 88 TYR A C 1
ATOM 739 O O . TYR A 1 88 ? 13.968 -4.284 -18.375 1.00 76.44 88 TYR A O 1
ATOM 747 N N . GLU A 1 89 ? 13.654 -6.386 -19.137 1.00 79.62 89 GLU A N 1
ATOM 748 C CA . GLU A 1 89 ? 13.972 -6.076 -20.526 1.00 79.62 89 GLU A CA 1
ATOM 749 C C . GLU A 1 89 ? 12.882 -5.190 -21.138 1.00 79.62 89 GLU A C 1
ATOM 751 O O . GLU A 1 89 ? 11.683 -5.486 -21.085 1.00 79.62 89 GLU A O 1
ATOM 756 N N . LEU A 1 90 ? 13.307 -4.068 -21.720 1.00 81.88 90 LEU A N 1
ATOM 757 C CA . LEU A 1 90 ? 12.416 -3.208 -22.486 1.00 81.88 90 LEU A CA 1
ATOM 758 C C . LEU A 1 90 ? 12.157 -3.845 -23.856 1.00 81.88 90 LEU A C 1
ATOM 760 O O . LEU A 1 90 ? 13.108 -4.290 -24.501 1.00 81.88 90 LEU A O 1
ATOM 764 N N . PRO A 1 91 ? 10.912 -3.812 -24.358 1.00 85.19 91 PRO A N 1
ATOM 765 C CA . PRO A 1 91 ? 10.623 -4.153 -25.744 1.00 85.19 91 PRO A CA 1
ATOM 766 C C . PRO A 1 91 ? 11.542 -3.391 -26.708 1.00 85.19 91 PRO A C 1
ATOM 768 O O . PRO A 1 91 ? 11.786 -2.196 -26.525 1.00 85.19 91 PRO A O 1
ATOM 771 N N . TYR A 1 92 ? 12.030 -4.066 -27.751 1.00 81.94 92 TYR A N 1
ATOM 772 C CA . TYR A 1 92 ? 13.032 -3.520 -28.679 1.00 81.94 92 TYR A CA 1
ATOM 773 C C . TYR A 1 92 ? 12.637 -2.152 -29.266 1.00 81.94 92 TYR A C 1
ATOM 775 O O . TYR A 1 92 ? 13.450 -1.236 -29.356 1.00 81.94 92 TYR A O 1
ATOM 783 N N . ASN A 1 93 ? 11.356 -1.981 -29.595 1.00 86.44 93 ASN A N 1
ATOM 784 C CA . ASN A 1 93 ? 10.796 -0.738 -30.127 1.00 86.44 93 ASN A CA 1
ATOM 785 C C . ASN A 1 93 ? 10.758 0.423 -29.115 1.00 86.44 93 ASN A C 1
ATOM 787 O O . ASN A 1 93 ? 10.638 1.576 -29.521 1.00 86.44 93 ASN A O 1
ATOM 791 N N . LEU A 1 94 ? 10.836 0.136 -27.815 1.00 85.00 94 LEU A N 1
ATOM 792 C CA . LEU A 1 94 ? 10.808 1.130 -26.743 1.00 85.00 94 LEU A CA 1
ATOM 793 C C . LEU A 1 94 ? 12.212 1.525 -26.260 1.00 85.00 94 LEU A C 1
ATOM 795 O O . LEU A 1 94 ? 12.385 2.618 -25.720 1.00 85.00 94 LEU A O 1
ATOM 799 N N . HIS A 1 95 ? 13.216 0.675 -26.499 1.00 81.38 95 HIS A N 1
ATOM 800 C CA . HIS A 1 95 ? 14.571 0.835 -25.966 1.00 81.38 95 HIS A CA 1
ATOM 801 C C . HIS A 1 95 ? 15.217 2.181 -26.337 1.00 81.38 95 HIS A C 1
ATOM 803 O O . HIS A 1 95 ? 15.815 2.836 -25.489 1.00 81.38 95 HIS A O 1
ATOM 809 N N . ASN A 1 96 ? 15.025 2.639 -27.579 1.00 82.62 96 ASN A N 1
ATOM 810 C CA . ASN A 1 96 ? 15.685 3.842 -28.103 1.00 82.62 96 ASN A CA 1
ATOM 811 C C . ASN A 1 96 ? 14.854 5.130 -27.990 1.00 82.62 96 ASN A C 1
ATOM 813 O O . ASN A 1 96 ? 15.350 6.202 -28.329 1.00 82.62 96 ASN A O 1
ATOM 817 N N . ILE A 1 97 ? 13.594 5.047 -27.551 1.00 91.81 97 ILE A N 1
ATOM 818 C CA . ILE A 1 97 ? 12.688 6.210 -27.489 1.00 91.81 97 ILE A CA 1
ATOM 819 C C . ILE A 1 97 ? 12.362 6.638 -26.058 1.00 91.81 97 ILE A C 1
ATOM 821 O O . ILE A 1 97 ? 11.931 7.771 -25.836 1.00 91.81 97 ILE A O 1
ATOM 825 N N . MET A 1 98 ? 12.544 5.745 -25.083 1.00 91.50 98 MET A N 1
ATOM 826 C CA . MET A 1 98 ? 12.195 6.020 -23.697 1.00 91.50 98 MET A CA 1
ATOM 827 C C . MET A 1 98 ? 13.293 6.810 -22.987 1.00 91.50 98 MET A C 1
ATOM 829 O O . MET A 1 98 ? 14.464 6.441 -22.971 1.00 91.50 98 MET A O 1
ATOM 833 N N . ARG A 1 99 ? 12.892 7.892 -22.320 1.00 90.31 99 ARG A N 1
ATOM 834 C CA . ARG A 1 99 ? 13.755 8.640 -21.401 1.00 90.31 99 ARG A CA 1
ATOM 835 C C . ARG A 1 99 ? 13.959 7.850 -20.101 1.00 90.31 99 ARG A C 1
ATOM 837 O O . ARG A 1 99 ? 13.074 7.079 -19.722 1.00 90.31 99 ARG A O 1
ATOM 844 N N . PRO A 1 100 ? 15.039 8.105 -19.337 1.00 87.00 100 PRO A N 1
ATOM 845 C CA . PRO A 1 100 ? 15.335 7.361 -18.107 1.00 87.00 100 PRO A CA 1
ATOM 846 C C . PRO A 1 100 ? 14.177 7.288 -17.097 1.00 87.00 100 PRO A C 1
ATOM 848 O O . PRO A 1 100 ? 13.920 6.231 -16.528 1.00 87.00 100 PRO A O 1
ATOM 851 N N . TYR A 1 101 ? 13.417 8.374 -16.913 1.00 88.81 101 TYR A N 1
ATOM 852 C CA . TYR A 1 101 ? 12.261 8.379 -16.004 1.00 88.81 101 TYR A CA 1
ATOM 853 C C . TYR A 1 101 ? 11.090 7.518 -16.510 1.00 88.81 101 TYR A C 1
ATOM 855 O O . TYR A 1 101 ? 10.335 6.975 -15.709 1.00 88.81 101 TYR A O 1
ATOM 863 N N . GLN A 1 102 ? 10.932 7.375 -17.830 1.00 90.31 102 GLN A N 1
ATOM 864 C CA . GLN A 1 102 ? 9.900 6.519 -18.420 1.00 90.31 102 GLN A CA 1
ATOM 865 C C . GLN A 1 102 ? 10.279 5.055 -18.242 1.00 90.31 102 GLN A C 1
ATOM 867 O O . GLN A 1 102 ? 9.421 4.242 -17.917 1.00 90.31 102 GLN A O 1
ATOM 872 N N . VAL A 1 103 ? 11.565 4.727 -18.416 1.00 87.25 103 VAL A N 1
ATOM 873 C CA . VAL A 1 103 ? 12.092 3.386 -18.129 1.00 87.25 103 VAL A CA 1
ATOM 874 C C . VAL A 1 103 ? 11.843 3.041 -16.663 1.00 87.25 103 VAL A C 1
ATOM 876 O O . VAL A 1 103 ? 11.314 1.974 -16.367 1.00 87.25 103 VAL A O 1
ATOM 879 N N . PHE A 1 104 ? 12.133 3.975 -15.753 1.00 86.19 104 PHE A N 1
ATOM 880 C CA . PHE A 1 104 ? 11.833 3.815 -14.331 1.00 86.19 104 PHE A CA 1
ATOM 881 C C . PHE A 1 104 ? 10.338 3.568 -14.076 1.00 86.19 104 PHE A C 1
ATOM 883 O O . PHE A 1 104 ? 9.988 2.603 -13.404 1.00 86.19 104 PHE A O 1
ATOM 890 N N . GLY A 1 105 ? 9.451 4.380 -14.661 1.00 87.94 105 GLY A N 1
ATOM 891 C CA . GLY A 1 105 ? 8.001 4.205 -14.533 1.00 87.94 105 GLY A CA 1
ATOM 892 C C . GLY A 1 105 ? 7.490 2.875 -15.101 1.00 87.94 105 GLY A C 1
ATOM 893 O O . GLY A 1 105 ? 6.643 2.235 -14.487 1.00 87.94 105 GLY A O 1
ATOM 894 N N . PHE A 1 106 ? 8.033 2.413 -16.232 1.00 88.31 106 PHE A N 1
ATOM 895 C CA . PHE A 1 106 ? 7.709 1.101 -16.800 1.00 88.31 106 PHE A CA 1
ATOM 896 C C . PHE A 1 106 ? 8.094 -0.032 -15.851 1.00 88.31 106 PHE A C 1
ATOM 898 O O . PHE A 1 106 ? 7.266 -0.901 -15.581 1.00 88.31 106 PHE A O 1
ATOM 905 N N . LYS A 1 107 ? 9.317 0.006 -15.303 1.00 86.81 107 LYS A N 1
ATOM 906 C CA . LYS A 1 107 ? 9.754 -0.970 -14.299 1.00 86.81 107 LYS A CA 1
ATOM 907 C C . LYS A 1 107 ? 8.826 -0.942 -13.080 1.00 86.81 107 LYS A C 1
ATOM 909 O O . LYS A 1 107 ? 8.382 -1.998 -12.652 1.00 86.81 107 LYS A O 1
ATOM 914 N N . TRP A 1 108 ? 8.438 0.247 -12.609 1.00 86.25 108 TRP A N 1
ATOM 915 C CA . TRP A 1 108 ? 7.493 0.433 -11.498 1.00 86.25 108 TRP A CA 1
ATOM 916 C C . TRP A 1 108 ? 6.151 -0.269 -11.747 1.00 86.25 108 TRP A C 1
ATOM 918 O O . TRP A 1 108 ? 5.688 -1.068 -10.934 1.00 86.25 108 TRP A O 1
ATOM 928 N N . LEU A 1 109 ? 5.543 -0.026 -12.911 1.00 88.31 109 LEU A N 1
ATOM 929 C CA . LEU A 1 109 ? 4.282 -0.661 -13.296 1.00 88.31 109 LEU A CA 1
ATOM 930 C C . LEU A 1 109 ? 4.437 -2.177 -13.475 1.00 88.31 109 LEU A C 1
ATOM 932 O O . LEU A 1 109 ? 3.532 -2.927 -13.114 1.00 88.31 109 LEU A O 1
ATOM 936 N N . LYS A 1 110 ? 5.579 -2.643 -13.995 1.00 85.94 110 LYS A N 1
ATOM 937 C CA . LYS A 1 110 ? 5.847 -4.072 -14.182 1.00 85.94 110 LYS A CA 1
ATOM 938 C C . LYS A 1 110 ? 6.002 -4.810 -12.851 1.00 85.94 110 LYS A C 1
ATOM 940 O O . LYS A 1 110 ? 5.438 -5.896 -12.717 1.00 85.94 110 LYS A O 1
ATOM 945 N N . THR A 1 111 ? 6.664 -4.201 -11.867 1.00 84.81 111 THR A N 1
ATOM 946 C CA . THR A 1 111 ? 6.751 -4.716 -10.491 1.00 84.81 111 THR A CA 1
ATOM 947 C C . THR A 1 111 ? 5.369 -4.880 -9.862 1.00 84.81 111 THR A C 1
ATOM 949 O O . THR A 1 111 ? 5.126 -5.855 -9.164 1.00 84.81 111 THR A O 1
ATOM 952 N N . LEU A 1 112 ? 4.436 -3.959 -10.124 1.00 84.44 112 LEU A N 1
ATOM 953 C CA . LEU A 1 112 ? 3.070 -4.041 -9.594 1.00 84.44 112 LEU A CA 1
ATOM 954 C C . LEU A 1 112 ? 2.172 -5.031 -10.344 1.00 84.44 112 LEU A C 1
ATOM 956 O O . LEU A 1 112 ? 1.220 -5.551 -9.765 1.00 84.44 112 LEU A O 1
ATOM 960 N N . ALA A 1 113 ? 2.434 -5.251 -11.631 1.00 81.50 113 ALA A N 1
ATOM 961 C CA . ALA A 1 113 ? 1.653 -6.154 -12.472 1.00 81.50 113 ALA A CA 1
ATOM 962 C C . ALA A 1 113 ? 2.033 -7.633 -12.297 1.00 81.50 113 ALA A C 1
ATOM 964 O O . ALA A 1 113 ? 1.228 -8.500 -12.633 1.00 81.50 113 ALA A O 1
ATOM 965 N N . THR A 1 114 ? 3.247 -7.905 -11.812 1.00 64.81 114 THR A N 1
ATOM 966 C CA . THR A 1 114 ? 3.759 -9.255 -11.520 1.00 64.81 114 THR A CA 1
ATOM 967 C C . THR A 1 114 ? 3.289 -9.670 -10.136 1.00 64.81 114 THR A C 1
ATOM 969 O O . THR A 1 114 ? 2.587 -10.691 -9.990 1.00 64.81 114 THR A O 1
#

Sequence (114 aa):
LKEKKKYHKLKNGDFVSLEEKELKNVASIIDYLDIKDSQLNKENIILSKYNALYLDENIKQSNIEFIERNKDFRELINNIKDIKELDYELPYNLHNIMRPYQVFGFKWLKTLAT

Secondary structure (DSSP, 8-state):
-----SEEE-TTS-EEETT-HHHHHHHHHHHHTT--HHHHTSS-----GGGHHHHHHHHHHS--TT----HHHHHHHHHHH-GGG---PPPHHHHTT--HHHHHHHHHHHHHH-

pLDDT: mean 85.48, std 9.37, range [41.88, 94.69]

Foldseek 3Di:
DPDPDQWDQDPVGDIDGPVDPLNVLVVVVCVVQVPDPVQVPDPDDDGQLVCLVVVVVSVVVHPPPPDDDDPVSVVLVCCLVPLVPDPDDDDPVVPVPDDPVRVSVVSNVVSRVD